Protein AF-A0A7Y2A731-F1 (afdb_monomer_lite)

pLDDT: mean 86.09, std 15.02, range [36.75, 97.56]

Foldseek 3Di:
DDDDPDDDDDDQDDPHHGDDDPDQKDKDWAFPVCVVVVCVVQVQWDKDWDAKDQPDPDDPPDPSGDPRRITTMIMTGHDPPDD

Sequence (83 aa):
MIWAYGNQLQVLLRKDSITYPEASTFAVLVAEYQIPLFKSTFQSYNISYLDRYDMNAHSADDRAYKDRLWRNLYIVTRQSSGQ

Radius of gyration: 14.91 Å; chains: 1; bounding box: 34×35×44 Å

Structure (mmCIF, N/CA/C/O backbone):
data_AF-A0A7Y2A731-F1
#
_entry.id   AF-A0A7Y2A731-F1
#
loop_
_atom_site.group_PDB
_atom_site.id
_atom_site.type_symbol
_atom_site.label_atom_id
_atom_site.label_alt_id
_atom_site.label_comp_id
_atom_site.label_asym_id
_atom_site.label_entity_id
_atom_site.label_seq_id
_atom_site.pdbx_PDB_ins_code
_atom_site.Cartn_x
_atom_site.Cartn_y
_atom_site.Cartn_z
_atom_site.occupancy
_atom_site.B_iso_or_equiv
_atom_site.auth_seq_id
_atom_site.auth_comp_id
_atom_site.auth_asym_id
_atom_site.auth_atom_id
_atom_site.pdbx_PDB_model_num
ATOM 1 N N . MET A 1 1 ? -8.380 -18.307 -4.883 1.00 41.41 1 MET A N 1
ATOM 2 C CA . MET A 1 1 ? -7.972 -17.472 -6.031 1.00 41.41 1 MET A CA 1
ATOM 3 C C . MET A 1 1 ? -9.105 -16.500 -6.314 1.00 41.41 1 MET A C 1
ATOM 5 O O . MET A 1 1 ? -10.174 -16.954 -6.689 1.00 41.41 1 MET A O 1
ATOM 9 N N . ILE A 1 2 ? -8.926 -15.207 -6.029 1.00 41.06 2 ILE A N 1
ATOM 10 C CA . ILE A 1 2 ? -9.928 -14.173 -6.329 1.00 41.06 2 ILE A CA 1
ATOM 11 C C . ILE A 1 2 ? -9.420 -13.419 -7.556 1.00 41.06 2 ILE A C 1
ATOM 13 O O . ILE A 1 2 ? -8.396 -12.748 -7.482 1.00 41.06 2 ILE A O 1
ATOM 17 N N . TRP A 1 3 ? -10.112 -13.571 -8.683 1.00 46.59 3 TRP A N 1
ATOM 18 C CA . TRP A 1 3 ? -9.856 -12.820 -9.908 1.00 46.59 3 TRP A CA 1
ATOM 19 C C . TRP A 1 3 ? -10.930 -11.733 -10.019 1.00 46.59 3 TRP A C 1
ATOM 21 O O . TRP A 1 3 ? -12.021 -11.975 -10.525 1.00 46.59 3 TRP A O 1
ATOM 31 N N . ALA A 1 4 ? -10.642 -10.542 -9.489 1.00 48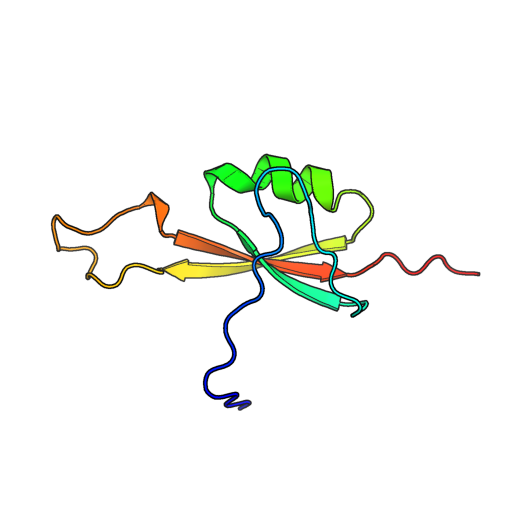.62 4 ALA A N 1
ATOM 32 C CA . ALA A 1 4 ? -11.473 -9.358 -9.693 1.00 48.62 4 ALA A CA 1
ATOM 33 C C . ALA A 1 4 ? -10.904 -8.573 -10.882 1.00 48.62 4 ALA A C 1
ATOM 35 O O . ALA A 1 4 ? -9.880 -7.902 -10.773 1.00 48.62 4 ALA A O 1
ATOM 36 N N . TYR A 1 5 ? -11.536 -8.724 -12.044 1.00 47.78 5 TYR A N 1
ATOM 37 C CA . TYR A 1 5 ? -11.177 -8.016 -13.270 1.00 47.78 5 TYR A CA 1
ATOM 38 C C . TYR A 1 5 ? -11.465 -6.508 -13.111 1.00 47.78 5 TYR A C 1
ATOM 40 O O . TYR A 1 5 ? -12.610 -6.108 -12.932 1.00 47.78 5 TYR A O 1
ATOM 48 N N . GLY A 1 6 ? -10.433 -5.667 -13.217 1.00 55.38 6 GLY A N 1
ATOM 49 C CA . GLY A 1 6 ? -10.557 -4.362 -13.882 1.00 55.38 6 GLY A CA 1
ATOM 50 C C . GLY A 1 6 ? -11.070 -3.143 -13.108 1.00 55.38 6 GLY A C 1
ATOM 51 O O . GLY A 1 6 ? -11.137 -2.076 -13.714 1.00 55.38 6 GLY A O 1
ATOM 52 N N . ASN A 1 7 ? -11.388 -3.215 -11.812 1.00 64.88 7 ASN A N 1
ATOM 53 C CA . ASN A 1 7 ? -11.723 -1.986 -11.080 1.00 64.88 7 ASN A CA 1
ATOM 54 C C . ASN A 1 7 ? -10.460 -1.160 -10.812 1.00 64.88 7 ASN A C 1
ATOM 56 O O . ASN A 1 7 ? -9.482 -1.654 -10.247 1.00 64.88 7 ASN A O 1
ATOM 60 N N . GLN A 1 8 ? -10.483 0.111 -11.219 1.00 72.38 8 GLN A N 1
ATOM 61 C CA . GLN A 1 8 ? -9.388 1.037 -10.957 1.00 72.38 8 GLN A CA 1
ATOM 62 C C . GLN A 1 8 ? -9.165 1.156 -9.445 1.00 72.38 8 GLN A C 1
ATOM 64 O O . GLN A 1 8 ? -10.102 1.418 -8.689 1.00 72.38 8 GLN A O 1
ATOM 69 N N . LEU A 1 9 ? -7.911 1.003 -9.009 1.00 80.44 9 LEU A N 1
ATOM 70 C CA . LEU A 1 9 ? -7.538 1.256 -7.621 1.00 80.44 9 LEU A CA 1
ATOM 71 C C . LEU A 1 9 ? -7.894 2.696 -7.250 1.00 80.44 9 LEU A C 1
ATOM 73 O O . LEU A 1 9 ? -7.500 3.652 -7.929 1.00 80.44 9 LEU A O 1
ATOM 77 N N . GLN A 1 10 ? -8.637 2.850 -6.160 1.00 84.56 10 GLN A N 1
ATOM 78 C CA . GLN A 1 10 ? -9.013 4.163 -5.670 1.00 84.56 10 GLN A CA 1
ATOM 79 C C . GLN A 1 10 ? -7.768 4.912 -5.184 1.00 84.56 10 GLN A C 1
ATOM 81 O O . GLN A 1 10 ? -7.033 4.451 -4.312 1.00 84.56 10 GLN A O 1
ATOM 86 N N . VAL A 1 11 ? -7.536 6.096 -5.747 1.00 85.31 11 VAL A N 1
ATOM 87 C CA . VAL A 1 11 ? -6.466 6.988 -5.296 1.00 85.31 11 VAL A CA 1
ATOM 88 C C . VAL A 1 11 ? -6.913 7.659 -4.002 1.00 85.31 11 VAL A C 1
ATOM 90 O O . VAL A 1 11 ? -7.831 8.477 -4.031 1.00 85.31 11 VAL A O 1
ATOM 93 N N . LEU A 1 12 ? -6.262 7.317 -2.887 1.00 86.50 12 LEU A N 1
ATOM 94 C CA . LEU A 1 12 ? -6.622 7.846 -1.568 1.00 86.50 12 LEU A CA 1
ATOM 95 C C . LEU A 1 12 ? -6.207 9.310 -1.396 1.00 86.50 12 LEU A C 1
ATOM 97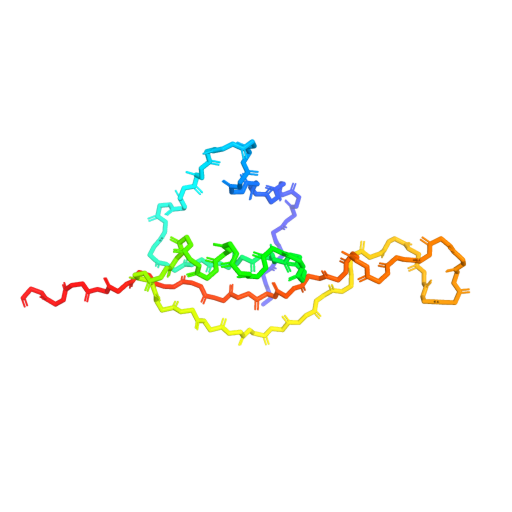 O O . LEU A 1 12 ? -6.955 10.070 -0.799 1.00 86.50 12 LEU A O 1
ATOM 101 N N . LEU A 1 13 ? -5.054 9.716 -1.934 1.00 85.00 13 LEU A N 1
ATOM 102 C CA . LEU A 1 13 ? -4.534 11.080 -1.816 1.00 85.00 13 LEU A CA 1
ATOM 103 C C . LEU A 1 13 ? -4.694 11.840 -3.136 1.00 85.00 13 LEU A C 1
ATOM 105 O O . LEU A 1 13 ? -4.050 11.501 -4.132 1.00 85.00 13 LEU A O 1
ATOM 109 N N . ARG A 1 14 ? -5.510 12.897 -3.146 1.00 83.06 14 ARG A N 1
ATOM 110 C CA . ARG A 1 14 ? -5.618 13.827 -4.279 1.00 83.06 14 ARG A CA 1
ATOM 111 C C . ARG A 1 14 ? -5.384 15.252 -3.804 1.00 83.06 14 ARG A C 1
ATOM 113 O O . ARG A 1 14 ? -6.196 15.785 -3.058 1.00 83.06 14 ARG A O 1
ATOM 120 N N . LYS A 1 15 ? -4.315 15.882 -4.307 1.00 78.88 15 LYS A N 1
ATOM 121 C CA . LYS A 1 15 ? -3.852 17.203 -3.850 1.00 78.88 15 LYS A CA 1
ATOM 122 C C . LYS A 1 15 ? -3.650 17.168 -2.329 1.00 78.88 15 LYS A C 1
ATOM 124 O O . LYS A 1 15 ? -2.695 16.539 -1.891 1.00 78.88 15 LYS A O 1
ATOM 129 N N . ASP A 1 16 ? -4.607 17.698 -1.572 1.00 80.19 16 ASP A N 1
ATOM 130 C CA . ASP A 1 16 ? -4.547 17.838 -0.114 1.00 80.19 16 ASP A CA 1
ATOM 131 C C . ASP A 1 16 ? -5.697 17.118 0.613 1.00 80.19 16 ASP A C 1
ATOM 133 O O . ASP A 1 16 ? -5.871 17.286 1.818 1.00 80.19 16 ASP A O 1
ATOM 137 N N . SER A 1 17 ? -6.504 16.317 -0.096 1.00 84.12 17 SER A N 1
ATOM 138 C CA . SER A 1 17 ? -7.579 15.531 0.514 1.00 84.12 17 SER A CA 1
ATOM 139 C C . SER A 1 17 ? -7.272 14.036 0.504 1.00 84.12 17 SER A C 1
ATOM 141 O O . SER A 1 17 ? -6.787 13.473 -0.484 1.00 84.12 17 SER A O 1
ATOM 143 N N . ILE A 1 18 ? -7.576 13.397 1.636 1.00 86.81 18 ILE A N 1
ATOM 144 C CA . ILE A 1 18 ? -7.476 11.952 1.820 1.00 86.81 18 ILE A CA 1
ATOM 145 C C . ILE A 1 18 ? -8.886 11.370 1.829 1.00 86.81 18 ILE A C 1
ATOM 147 O O . ILE A 1 18 ? -9.722 11.751 2.645 1.00 86.81 18 ILE A O 1
ATOM 151 N N . THR A 1 19 ? -9.141 10.433 0.923 1.00 88.50 19 THR A N 1
ATOM 152 C CA . THR A 1 19 ? -10.355 9.616 0.932 1.00 88.50 19 THR A CA 1
ATOM 153 C C . THR A 1 19 ? -10.090 8.366 1.757 1.00 88.50 19 THR A C 1
ATOM 155 O O . THR A 1 19 ? -9.221 7.571 1.404 1.00 88.50 19 THR A O 1
ATOM 158 N N . TYR A 1 20 ? -10.821 8.195 2.857 1.00 87.25 20 TYR A N 1
ATOM 159 C CA . TYR A 1 20 ? -10.687 7.028 3.726 1.00 87.25 20 TYR A CA 1
ATOM 160 C C . TYR A 1 20 ? -11.624 5.908 3.260 1.00 87.25 20 TYR A C 1
ATOM 162 O O . TYR A 1 20 ? -12.816 6.166 3.085 1.00 87.25 20 TYR A O 1
ATOM 170 N N . PRO A 1 21 ? -11.132 4.668 3.089 1.00 87.81 21 PRO A N 1
ATOM 171 C CA . PRO A 1 21 ? -11.999 3.529 2.807 1.00 87.81 21 PRO A CA 1
ATOM 172 C C . PRO A 1 21 ? -12.993 3.286 3.950 1.00 87.81 21 PRO A C 1
ATOM 174 O O . PRO A 1 21 ? -12.634 3.394 5.126 1.00 87.81 21 PRO A O 1
ATOM 177 N N . GLU A 1 22 ? -14.236 2.932 3.614 1.00 87.12 22 GLU A N 1
ATOM 178 C CA . GLU A 1 22 ? -15.276 2.604 4.605 1.00 87.12 22 GLU A CA 1
ATOM 179 C C . GLU A 1 22 ? -14.967 1.308 5.364 1.00 87.12 22 GLU A C 1
ATOM 181 O O . GLU A 1 22 ? -15.310 1.180 6.540 1.00 87.12 22 GLU A O 1
ATOM 186 N N . ALA A 1 23 ? -14.270 0.374 4.712 1.00 89.25 23 ALA A N 1
ATOM 187 C CA . ALA A 1 23 ? -13.862 -0.890 5.306 1.00 89.25 23 ALA A CA 1
ATOM 188 C C . ALA A 1 23 ? -12.969 -0.680 6.543 1.00 89.25 23 ALA A C 1
ATOM 190 O O . ALA A 1 23 ? -12.108 0.203 6.584 1.00 89.25 23 ALA A O 1
ATOM 191 N N . SER A 1 24 ? -13.145 -1.540 7.548 1.00 91.94 24 SER A N 1
ATOM 192 C CA . SER A 1 24 ? -12.302 -1.560 8.748 1.00 91.94 24 SER A CA 1
ATOM 193 C C . SER A 1 24 ? -10.876 -2.018 8.449 1.00 91.94 24 SER A C 1
ATOM 195 O O . SER A 1 24 ? -9.946 -1.535 9.090 1.00 91.94 24 SER A O 1
ATOM 197 N N . THR A 1 25 ? -10.705 -2.891 7.456 1.00 93.50 25 THR A N 1
ATOM 198 C CA . THR A 1 25 ? -9.410 -3.374 6.975 1.00 93.50 25 THR A CA 1
ATOM 199 C C . THR A 1 25 ? -9.322 -3.206 5.466 1.00 93.50 25 THR A C 1
ATOM 201 O O . THR A 1 25 ? -10.234 -3.592 4.736 1.00 93.50 25 THR A O 1
ATOM 204 N N . PHE A 1 26 ? -8.217 -2.641 4.990 1.00 93.56 26 PHE A N 1
ATOM 205 C CA . PHE A 1 26 ? -7.963 -2.419 3.569 1.00 93.56 26 PHE A CA 1
ATOM 206 C C . PHE A 1 26 ? -6.466 -2.462 3.261 1.00 93.56 26 PHE A C 1
ATOM 208 O O . PHE A 1 26 ? -5.623 -2.311 4.145 1.00 93.56 26 PHE A O 1
ATOM 215 N N . ALA A 1 27 ? -6.139 -2.675 1.988 1.00 93.31 27 ALA A N 1
ATOM 216 C CA . ALA A 1 27 ? -4.767 -2.695 1.507 1.00 93.31 27 ALA A CA 1
ATOM 217 C C . ALA A 1 27 ? -4.413 -1.369 0.818 1.00 93.31 27 ALA A C 1
ATOM 219 O O . ALA A 1 27 ? -5.236 -0.806 0.094 1.00 93.31 27 ALA A O 1
ATOM 220 N N . VAL A 1 28 ? -3.193 -0.873 1.024 1.00 94.75 28 VAL A N 1
ATOM 221 C CA . VAL A 1 28 ? -2.704 0.377 0.426 1.00 94.75 28 VAL A CA 1
ATOM 222 C C . VAL A 1 28 ? -1.354 0.140 -0.239 1.00 94.75 28 VAL A C 1
ATOM 224 O O . VAL A 1 28 ? -0.415 -0.321 0.407 1.00 94.75 28 VAL A O 1
ATOM 227 N N . LEU A 1 29 ? -1.254 0.491 -1.523 1.00 95.12 29 LEU A N 1
ATOM 228 C CA . LEU A 1 29 ? 0.011 0.560 -2.253 1.00 95.12 29 LEU A CA 1
ATOM 229 C C . LEU A 1 29 ? 0.621 1.953 -2.088 1.00 95.12 29 LEU A C 1
ATOM 231 O O . LEU A 1 29 ? 0.000 2.955 -2.442 1.00 95.12 29 LEU A O 1
ATOM 235 N N . VAL A 1 30 ? 1.847 2.014 -1.578 1.00 94.81 30 VAL A N 1
ATOM 236 C CA . VAL A 1 30 ? 2.512 3.263 -1.193 1.00 94.81 30 VAL A CA 1
ATOM 237 C C . VAL A 1 30 ? 3.843 3.377 -1.921 1.00 94.81 30 VAL A C 1
ATOM 239 O O . VAL A 1 30 ? 4.666 2.462 -1.882 1.00 94.81 30 VAL A O 1
ATOM 242 N N . ALA A 1 31 ? 4.066 4.500 -2.606 1.00 93.94 31 ALA A N 1
ATOM 243 C CA . ALA A 1 31 ? 5.379 4.807 -3.162 1.00 93.94 31 ALA A CA 1
ATOM 244 C C . ALA A 1 31 ? 6.373 5.099 -2.034 1.00 93.94 31 ALA A C 1
ATOM 246 O O . ALA A 1 31 ? 6.003 5.689 -1.023 1.00 93.94 31 ALA A O 1
ATOM 247 N N . GLU A 1 32 ? 7.641 4.744 -2.222 1.00 93.31 32 GLU A N 1
ATOM 248 C CA . GLU A 1 32 ? 8.657 4.844 -1.166 1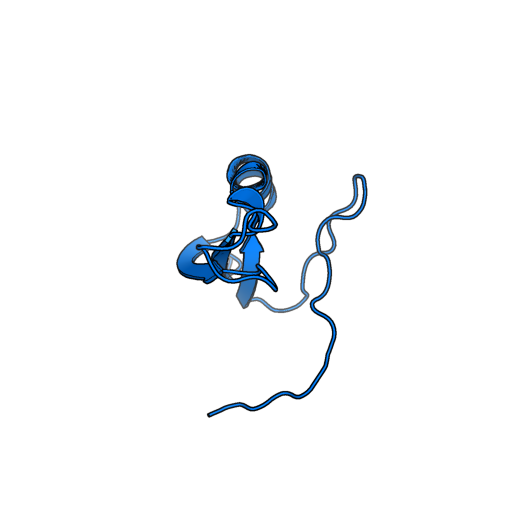.00 93.31 32 GLU A CA 1
ATOM 249 C C . GLU A 1 32 ? 8.755 6.254 -0.557 1.00 93.31 32 GLU A C 1
ATOM 251 O O . GLU A 1 32 ? 8.702 6.424 0.661 1.00 93.31 32 GLU A O 1
ATOM 256 N N . TYR A 1 33 ? 8.744 7.285 -1.406 1.00 92.88 33 TYR A N 1
ATOM 257 C CA . TYR A 1 33 ? 8.780 8.687 -0.979 1.00 92.88 33 TYR A CA 1
ATOM 258 C C . TYR A 1 33 ? 7.514 9.156 -0.232 1.00 92.88 33 TYR A C 1
ATOM 260 O O . TYR A 1 33 ? 7.536 10.203 0.408 1.00 92.88 33 TYR A O 1
ATOM 268 N N . GLN A 1 34 ? 6.408 8.406 -0.298 1.00 93.88 34 GLN A N 1
ATOM 269 C CA . GLN A 1 34 ? 5.145 8.721 0.384 1.00 93.88 34 GLN A CA 1
ATOM 270 C C . GLN A 1 34 ? 4.981 7.979 1.715 1.00 93.88 34 GLN A C 1
ATOM 272 O O . GLN A 1 34 ? 4.028 8.263 2.439 1.00 93.88 34 GLN A O 1
ATOM 277 N N . ILE A 1 35 ? 5.889 7.061 2.068 1.00 95.38 35 ILE A N 1
ATOM 278 C CA . ILE A 1 35 ? 5.813 6.288 3.318 1.00 95.38 35 ILE A CA 1
ATOM 279 C C . ILE A 1 35 ? 5.684 7.188 4.563 1.00 95.38 35 ILE A C 1
ATOM 281 O O . ILE A 1 35 ? 4.840 6.872 5.405 1.00 95.38 35 ILE A O 1
ATOM 285 N N . PRO A 1 36 ? 6.441 8.298 4.714 1.00 96.06 36 PRO A N 1
ATOM 286 C CA . PRO A 1 36 ? 6.302 9.165 5.885 1.00 96.06 36 PRO A CA 1
ATOM 287 C C . PRO A 1 36 ? 4.900 9.774 6.010 1.00 96.06 36 PRO A C 1
ATOM 289 O O . PRO A 1 36 ? 4.292 9.705 7.078 1.00 96.06 36 PRO A O 1
ATOM 292 N N . LEU A 1 37 ? 4.359 10.299 4.904 1.00 94.25 37 LEU A N 1
ATOM 293 C CA . LEU A 1 37 ? 3.008 10.860 4.862 1.00 94.25 37 LEU A CA 1
ATOM 294 C C . LEU A 1 37 ? 1.962 9.783 5.165 1.00 94.25 37 LEU A C 1
ATOM 296 O O . LEU A 1 37 ? 1.114 9.988 6.021 1.00 94.25 37 LEU A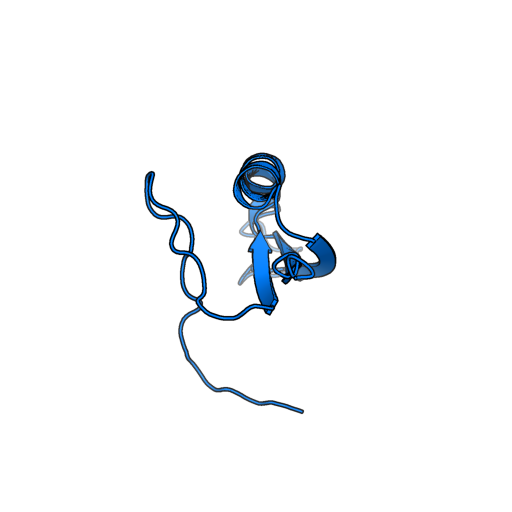 O 1
ATOM 300 N N . PHE A 1 38 ? 2.066 8.616 4.526 1.00 95.25 38 PHE A N 1
ATOM 301 C CA . PHE A 1 38 ? 1.167 7.485 4.749 1.00 95.25 38 PHE A CA 1
ATOM 302 C C . PHE A 1 38 ? 1.111 7.065 6.226 1.00 95.25 38 PHE A C 1
ATOM 304 O O . PHE A 1 38 ? 0.024 6.938 6.789 1.00 95.25 38 PHE A O 1
ATOM 311 N N . LYS A 1 39 ? 2.270 6.900 6.876 1.00 95.75 39 LYS A N 1
ATOM 312 C CA . LYS A 1 39 ? 2.330 6.539 8.300 1.00 95.75 39 LYS A CA 1
ATOM 313 C C . LYS A 1 39 ? 1.721 7.617 9.197 1.00 95.75 39 LYS A C 1
ATOM 315 O O . LYS A 1 39 ? 1.047 7.274 10.158 1.00 95.75 39 LYS A O 1
ATOM 320 N N . SER A 1 40 ? 1.925 8.895 8.873 1.00 94.88 40 SER A N 1
ATOM 321 C CA . SER A 1 40 ? 1.303 10.008 9.600 1.00 94.88 40 SER A CA 1
ATOM 322 C C . SER A 1 40 ? -0.219 10.036 9.410 1.00 94.88 40 SER A C 1
ATOM 324 O O . SER A 1 40 ? -0.955 10.161 10.386 1.00 94.88 40 SER A O 1
ATOM 326 N N . THR A 1 41 ? -0.703 9.843 8.180 1.00 93.19 41 THR A N 1
ATOM 327 C CA . THR A 1 41 ? -2.135 9.791 7.849 1.00 93.19 41 THR A CA 1
ATOM 328 C C . THR A 1 41 ? -2.872 8.693 8.612 1.00 93.19 41 THR A C 1
ATOM 330 O O . THR A 1 41 ? -3.968 8.922 9.115 1.00 93.19 41 THR A O 1
ATOM 333 N N . PHE A 1 42 ? -2.276 7.505 8.716 1.00 93.62 42 PHE A N 1
ATOM 334 C CA . PHE A 1 42 ? -2.893 6.339 9.348 1.00 93.62 42 PHE A CA 1
ATOM 335 C C . PHE A 1 42 ? -2.299 6.032 10.731 1.00 93.62 42 PHE A C 1
ATOM 337 O O . PHE A 1 42 ? -2.334 4.889 11.172 1.00 93.62 42 PHE A O 1
ATOM 344 N N . GLN A 1 43 ? -1.771 7.034 11.441 1.00 94.69 43 GLN A N 1
ATOM 345 C CA . GLN A 1 43 ? -1.107 6.835 12.740 1.00 94.69 43 GLN A CA 1
ATOM 346 C C . GLN A 1 43 ? -2.011 6.220 13.826 1.00 94.69 43 GLN A C 1
ATOM 348 O O . GLN A 1 43 ? -1.516 5.576 14.744 1.00 94.69 43 GLN A O 1
ATOM 353 N N . SER A 1 44 ? -3.331 6.410 13.722 1.00 93.75 44 SER A N 1
ATOM 354 C CA . SER A 1 44 ? -4.345 5.817 14.610 1.00 93.75 44 SER A CA 1
ATOM 355 C C . SER A 1 44 ? -4.853 4.448 14.135 1.00 93.75 44 SER A C 1
ATOM 357 O O . SER A 1 44 ? -5.851 3.933 14.635 1.00 93.75 44 SER A O 1
ATOM 359 N N . TYR A 1 45 ? -4.211 3.865 13.127 1.00 94.94 45 TYR A N 1
ATOM 360 C CA . TYR A 1 45 ? -4.534 2.555 12.581 1.00 94.94 45 TYR A CA 1
ATOM 361 C C . TYR A 1 45 ? -3.382 1.595 12.864 1.00 94.94 45 TYR A C 1
ATOM 363 O O . TYR A 1 45 ? -2.224 1.987 13.002 1.00 94.94 45 TYR A O 1
ATOM 371 N N . ASN A 1 46 ? -3.691 0.305 12.869 1.00 96.44 46 ASN A N 1
ATOM 372 C CA . ASN A 1 46 ? -2.668 -0.725 12.819 1.00 96.44 46 ASN A CA 1
ATOM 373 C C . ASN A 1 46 ? -2.202 -0.874 11.366 1.00 96.44 46 ASN A C 1
ATOM 375 O O . ASN A 1 46 ? -3.011 -1.161 10.481 1.00 96.44 46 ASN A O 1
ATOM 379 N N . ILE A 1 47 ? -0.905 -0.679 11.127 1.00 96.81 47 ILE A N 1
ATOM 380 C CA . ILE A 1 47 ? -0.277 -0.768 9.804 1.00 96.81 47 ILE A CA 1
ATOM 381 C C . ILE A 1 47 ? 0.680 -1.958 9.801 1.00 96.81 47 ILE A C 1
ATOM 383 O O . ILE A 1 47 ? 1.609 -2.005 10.604 1.00 96.81 47 ILE A O 1
ATOM 387 N N . SER A 1 48 ? 0.494 -2.886 8.866 1.00 97.56 48 SER A N 1
ATOM 388 C CA . SER A 1 48 ? 1.392 -4.024 8.663 1.00 97.56 48 SER A CA 1
ATOM 389 C C . SER A 1 48 ? 1.913 -4.041 7.232 1.00 97.56 48 SER A C 1
ATOM 391 O O . SER A 1 48 ? 1.136 -3.898 6.291 1.00 97.56 48 SER A O 1
ATOM 393 N N . TYR A 1 49 ? 3.227 -4.174 7.057 1.00 97.38 49 TYR A N 1
ATOM 394 C CA . TYR A 1 49 ? 3.827 -4.379 5.738 1.00 97.38 49 TYR A CA 1
ATOM 395 C C . TYR A 1 49 ? 3.555 -5.811 5.282 1.00 97.38 49 TYR A C 1
ATOM 397 O O . TYR A 1 49 ? 3.743 -6.742 6.063 1.00 97.38 49 TYR A O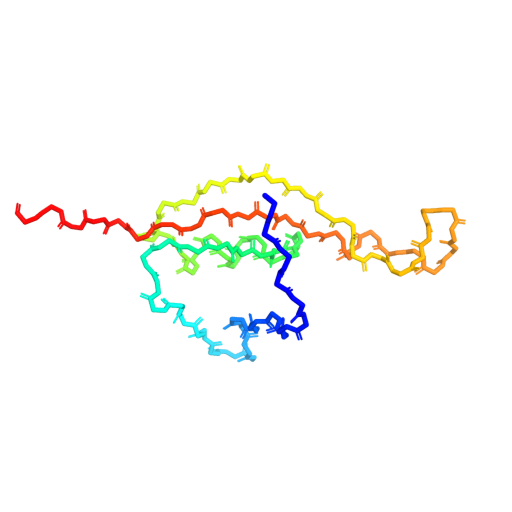 1
ATOM 405 N N . LEU A 1 50 ? 3.134 -5.978 4.030 1.00 96.38 50 LEU A N 1
ATOM 406 C CA . LEU A 1 50 ? 2.870 -7.292 3.455 1.00 96.38 50 LEU A CA 1
ATOM 407 C C . LEU A 1 50 ? 3.907 -7.669 2.398 1.00 96.38 50 LEU A C 1
ATOM 409 O O . LEU A 1 50 ? 4.508 -8.732 2.498 1.00 96.38 50 LEU A O 1
ATOM 413 N N . ASP A 1 51 ? 4.102 -6.815 1.394 1.00 96.81 51 ASP A N 1
ATOM 414 C CA . ASP A 1 51 ? 4.959 -7.123 0.246 1.00 96.81 51 ASP A CA 1
ATOM 415 C C . ASP A 1 51 ? 5.342 -5.852 -0.534 1.00 96.81 51 ASP A C 1
ATOM 417 O O . ASP A 1 51 ? 4.921 -4.745 -0.183 1.00 96.81 51 ASP A O 1
ATOM 421 N N . ARG A 1 52 ? 6.116 -5.992 -1.613 1.00 95.19 52 ARG A N 1
ATOM 422 C CA . ARG A 1 52 ? 6.502 -4.912 -2.522 1.00 95.19 52 ARG A CA 1
ATOM 423 C C . ARG A 1 52 ? 6.318 -5.339 -3.981 1.00 95.19 52 ARG A C 1
ATOM 425 O O . ARG A 1 52 ? 6.783 -6.393 -4.390 1.00 95.19 52 ARG A O 1
ATOM 432 N N . TYR A 1 53 ? 5.692 -4.475 -4.778 1.00 93.81 53 TYR A N 1
ATOM 433 C CA . TYR A 1 53 ? 5.391 -4.725 -6.190 1.00 93.81 53 TYR A CA 1
ATOM 434 C C . TYR A 1 53 ? 6.108 -3.752 -7.110 1.00 93.81 53 TYR A C 1
ATOM 436 O O . TYR A 1 53 ? 6.123 -2.539 -6.864 1.00 93.81 53 TYR A O 1
ATOM 444 N N . ASP A 1 54 ? 6.660 -4.296 -8.189 1.00 93.56 54 ASP A N 1
ATOM 445 C CA . ASP A 1 54 ? 7.198 -3.517 -9.289 1.00 93.56 54 ASP A CA 1
ATOM 446 C C . ASP A 1 54 ? 6.051 -3.081 -10.204 1.00 93.56 54 ASP A C 1
ATOM 448 O O . ASP A 1 54 ? 5.367 -3.912 -10.798 1.00 93.56 54 ASP A O 1
ATOM 452 N N . MET A 1 55 ? 5.812 -1.771 -10.289 1.00 91.44 55 MET A N 1
ATOM 453 C CA . MET A 1 55 ? 4.786 -1.210 -11.174 1.00 91.44 55 MET A CA 1
ATOM 454 C C . MET A 1 55 ? 5.369 -0.736 -12.510 1.00 91.44 55 MET A C 1
ATOM 456 O O . MET A 1 55 ? 4.687 -0.024 -13.254 1.00 91.44 55 MET A O 1
ATOM 460 N N . ASN A 1 56 ? 6.636 -1.039 -12.803 1.00 92.94 56 ASN A N 1
ATOM 461 C CA . ASN A 1 56 ? 7.214 -0.721 -14.097 1.00 92.94 56 ASN A CA 1
ATOM 462 C C . ASN A 1 56 ? 6.519 -1.530 -15.200 1.00 92.94 56 ASN A C 1
ATOM 464 O O . ASN A 1 56 ? 6.317 -2.735 -15.096 1.00 92.94 56 ASN A O 1
ATOM 468 N N . ALA A 1 57 ? 6.184 -0.848 -16.296 1.00 89.75 57 ALA A N 1
ATOM 469 C CA . ALA A 1 57 ? 5.778 -1.509 -17.536 1.00 89.75 57 ALA A CA 1
ATOM 470 C C . ALA A 1 57 ? 6.984 -2.073 -18.313 1.00 89.75 57 ALA A C 1
ATOM 472 O O . ALA A 1 57 ? 6.811 -2.819 -19.272 1.00 89.75 57 ALA A O 1
ATOM 473 N N . HIS A 1 58 ? 8.193 -1.681 -17.908 1.00 90.00 58 HIS A N 1
ATOM 474 C CA . HIS A 1 58 ? 9.460 -2.063 -18.511 1.00 90.00 58 HIS A CA 1
ATOM 475 C C . HIS A 1 58 ? 10.212 -3.008 -17.574 1.00 90.00 58 HIS A C 1
ATOM 477 O O . HIS A 1 58 ? 10.110 -2.880 -16.357 1.00 90.00 58 HIS A O 1
ATOM 483 N N . SER A 1 59 ? 10.987 -3.932 -18.134 1.00 88.44 59 SER A N 1
ATOM 484 C CA . SER A 1 59 ? 11.893 -4.785 -17.362 1.00 88.44 59 SER A CA 1
ATOM 485 C C . SER A 1 59 ? 13.046 -3.982 -16.756 1.00 88.44 59 SER A C 1
ATOM 487 O O . SER A 1 59 ? 13.409 -2.931 -17.280 1.00 88.44 59 SER A O 1
ATOM 489 N N . ALA A 1 60 ? 13.674 -4.518 -15.709 1.00 87.06 60 ALA A N 1
ATOM 490 C CA . ALA A 1 60 ? 14.792 -3.879 -15.009 1.00 87.06 60 ALA A CA 1
ATOM 491 C C . ALA A 1 60 ? 15.999 -3.533 -15.908 1.00 87.06 60 ALA A C 1
ATOM 493 O O . ALA A 1 60 ? 16.716 -2.579 -15.622 1.00 87.06 60 ALA A O 1
ATOM 494 N N . ASP A 1 61 ? 16.198 -4.264 -17.008 1.00 90.44 61 ASP A N 1
ATOM 495 C CA . ASP A 1 61 ? 17.298 -4.025 -17.955 1.00 90.44 61 ASP A CA 1
ATOM 496 C C . ASP A 1 61 ? 17.027 -2.870 -18.943 1.00 90.44 61 ASP A C 1
ATOM 498 O O . ASP A 1 61 ? 17.918 -2.448 -19.684 1.00 90.44 61 ASP A O 1
ATOM 502 N N . ASP A 1 62 ? 15.794 -2.354 -18.989 1.00 92.44 62 ASP A N 1
ATOM 503 C CA . ASP A 1 62 ? 15.414 -1.251 -19.872 1.00 92.44 62 ASP A CA 1
ATOM 504 C C . ASP A 1 62 ? 15.809 0.096 -19.245 1.00 92.44 62 ASP A C 1
ATOM 506 O O . ASP A 1 62 ? 15.540 0.372 -18.078 1.00 92.44 62 ASP A O 1
ATOM 510 N N . ARG A 1 63 ? 16.374 1.007 -20.044 1.00 89.00 63 ARG A N 1
ATOM 511 C CA . ARG A 1 63 ? 16.685 2.382 -19.609 1.00 89.00 63 ARG A CA 1
ATOM 512 C C . ARG A 1 63 ? 15.443 3.172 -19.184 1.00 89.00 63 ARG A C 1
ATOM 514 O O . ARG A 1 63 ? 15.573 4.169 -18.477 1.00 89.00 63 ARG A O 1
ATOM 521 N N . ALA A 1 64 ? 14.257 2.774 -19.643 1.00 91.50 64 ALA A N 1
ATOM 522 C CA . ALA A 1 64 ? 12.985 3.367 -19.244 1.00 91.50 64 ALA A CA 1
ATOM 523 C C . ALA A 1 64 ? 12.490 2.894 -17.864 1.00 91.50 64 ALA A C 1
ATOM 525 O O . ALA A 1 64 ? 11.512 3.457 -17.354 1.00 91.50 64 ALA A O 1
ATOM 526 N N . TYR A 1 65 ? 13.155 1.904 -17.256 1.00 92.62 65 TYR A N 1
ATOM 527 C CA . TYR A 1 65 ? 12.876 1.437 -15.905 1.00 92.62 65 TYR A CA 1
ATOM 528 C C . TYR A 1 65 ? 13.085 2.548 -14.873 1.00 92.62 65 TYR A C 1
ATOM 530 O O . TYR A 1 65 ? 14.012 3.356 -14.947 1.00 92.62 65 TYR A O 1
ATOM 538 N N . LYS A 1 66 ? 12.180 2.622 -13.900 1.00 90.19 66 LYS A N 1
ATOM 539 C CA . LYS A 1 66 ? 12.160 3.660 -12.873 1.00 90.19 66 LYS A CA 1
ATOM 540 C C . LYS A 1 66 ? 12.045 3.017 -11.503 1.00 90.19 66 LYS A C 1
ATOM 542 O O . LYS A 1 66 ? 10.957 2.599 -11.109 1.00 90.19 66 LYS A O 1
ATOM 547 N N . ASP A 1 67 ? 13.113 3.096 -10.714 1.00 87.75 67 ASP A N 1
ATOM 548 C CA . ASP A 1 67 ? 13.131 2.614 -9.322 1.00 87.75 67 ASP A CA 1
ATOM 549 C C . ASP A 1 67 ? 11.994 3.215 -8.477 1.00 87.75 67 ASP A C 1
ATOM 551 O O . ASP A 1 67 ? 11.384 2.561 -7.635 1.00 87.75 67 ASP A O 1
ATOM 555 N N . ARG A 1 68 ? 11.601 4.464 -8.750 1.00 90.00 68 ARG A N 1
ATOM 556 C CA . ARG A 1 68 ? 10.492 5.120 -8.036 1.00 90.00 68 ARG A CA 1
ATOM 557 C C . ARG A 1 68 ? 9.108 4.494 -8.272 1.00 90.00 68 ARG A C 1
ATOM 559 O O . ARG A 1 68 ? 8.136 4.941 -7.655 1.00 90.00 68 ARG A O 1
ATOM 566 N N . LEU A 1 69 ? 8.957 3.558 -9.213 1.00 93.12 69 LEU A N 1
ATOM 567 C CA . LEU A 1 69 ? 7.676 2.900 -9.503 1.00 93.12 69 LEU A CA 1
ATOM 568 C C . LEU A 1 69 ? 7.404 1.679 -8.627 1.00 93.12 69 LEU A C 1
ATOM 570 O O . LEU A 1 69 ? 6.267 1.222 -8.586 1.00 93.12 69 LEU A O 1
ATOM 574 N N . TRP A 1 70 ? 8.362 1.248 -7.814 1.00 94.00 70 TRP A N 1
ATOM 575 C CA . TRP A 1 70 ? 8.079 0.285 -6.763 1.00 94.00 70 TRP A CA 1
ATOM 576 C C . TRP A 1 70 ? 7.014 0.787 -5.774 1.00 94.00 70 TRP A C 1
ATOM 578 O O . TRP A 1 70 ? 6.985 1.967 -5.396 1.00 94.00 70 TRP A O 1
ATOM 588 N N . ARG A 1 71 ? 6.139 -0.115 -5.326 1.00 95.00 71 ARG A N 1
ATOM 589 C CA . ARG A 1 71 ? 5.100 0.164 -4.328 1.00 95.00 71 ARG A CA 1
ATOM 590 C C . ARG A 1 71 ? 5.160 -0.848 -3.198 1.00 95.00 71 ARG A C 1
ATOM 592 O O . ARG A 1 71 ? 5.107 -2.045 -3.445 1.00 95.00 71 ARG A O 1
ATOM 599 N N . ASN A 1 72 ? 5.207 -0.359 -1.968 1.00 96.69 72 ASN A N 1
ATOM 600 C CA . ASN A 1 72 ? 5.051 -1.194 -0.785 1.00 96.69 72 ASN A CA 1
ATOM 601 C C . ASN A 1 72 ? 3.557 -1.403 -0.529 1.00 96.69 72 ASN A C 1
ATOM 603 O O . ASN A 1 72 ? 2.795 -0.434 -0.510 1.00 96.69 72 ASN A O 1
ATOM 607 N N . LEU A 1 73 ? 3.146 -2.649 -0.332 1.00 96.62 73 LEU A N 1
ATOM 608 C CA . LEU A 1 73 ? 1.796 -3.025 0.049 1.00 96.62 73 LE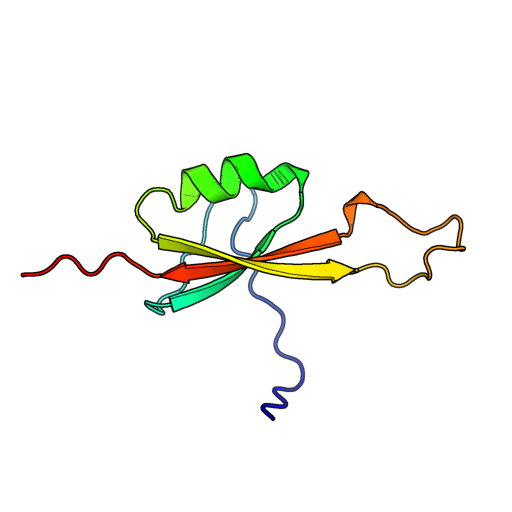U A CA 1
ATOM 609 C C . LEU A 1 73 ? 1.704 -3.114 1.570 1.00 96.62 73 LEU A C 1
ATOM 611 O O . LEU A 1 73 ? 2.418 -3.890 2.206 1.00 96.62 73 LEU A O 1
ATOM 615 N N . TYR A 1 74 ? 0.786 -2.343 2.139 1.00 97.06 74 TYR A N 1
ATOM 616 C CA . TYR A 1 74 ? 0.457 -2.391 3.556 1.00 97.06 74 TYR A CA 1
ATOM 617 C C . TYR A 1 74 ? -0.985 -2.837 3.755 1.00 97.06 74 TYR A C 1
ATOM 619 O O . TYR A 1 74 ? -1.868 -2.443 2.993 1.00 97.06 74 TYR A O 1
ATOM 627 N N . ILE A 1 75 ? -1.232 -3.597 4.816 1.00 97.06 75 ILE A N 1
ATOM 628 C CA . ILE A 1 75 ? -2.565 -3.809 5.372 1.00 97.06 75 ILE A CA 1
ATOM 629 C C . ILE A 1 75 ? -2.783 -2.783 6.478 1.00 97.06 75 ILE A C 1
ATOM 631 O O . ILE A 1 75 ? -1.996 -2.691 7.421 1.00 97.06 75 ILE A O 1
ATOM 635 N N . VAL A 1 76 ? -3.858 -2.014 6.352 1.00 95.81 76 VAL A N 1
ATOM 636 C CA . VAL A 1 76 ? -4.277 -0.990 7.305 1.00 95.81 76 VAL A CA 1
ATOM 637 C C . VAL A 1 76 ? -5.572 -1.454 7.951 1.00 95.81 76 VAL A C 1
ATOM 639 O O . VAL A 1 76 ? -6.530 -1.780 7.255 1.00 95.81 76 VAL A O 1
ATOM 642 N N . THR A 1 77 ? -5.597 -1.510 9.279 1.00 96.25 77 THR A N 1
ATOM 643 C CA . THR A 1 77 ? -6.767 -1.928 10.059 1.00 96.25 77 THR A CA 1
ATOM 644 C C . THR A 1 77 ? -7.105 -0.860 11.087 1.00 96.25 77 THR A C 1
ATOM 646 O O . THR A 1 77 ? -6.238 -0.452 11.861 1.00 96.25 77 THR A O 1
ATOM 649 N N . ARG A 1 78 ? -8.358 -0.396 11.100 1.00 93.56 78 ARG A N 1
ATOM 650 C CA . ARG A 1 78 ? -8.874 0.503 12.139 1.00 93.56 78 ARG A CA 1
ATOM 651 C C . ARG A 1 78 ? -8.659 -0.152 13.494 1.00 93.56 78 ARG A C 1
ATOM 653 O O . ARG A 1 78 ? -8.980 -1.325 13.672 1.00 93.56 78 ARG A O 1
ATOM 660 N N . GLN A 1 79 ? -8.126 0.602 14.445 1.00 86.88 79 GLN A N 1
ATOM 661 C CA . GLN A 1 79 ? -8.125 0.154 15.827 1.00 86.88 79 GLN A CA 1
ATOM 662 C C . GLN A 1 79 ? -9.586 0.076 16.269 1.00 86.88 79 GLN A C 1
ATOM 664 O O . GLN A 1 79 ? -10.289 1.085 16.274 1.00 86.88 79 GLN A O 1
ATOM 669 N N . SER A 1 80 ? -10.070 -1.127 16.569 1.00 66.56 80 SER A N 1
ATOM 670 C CA . SER A 1 80 ? -11.345 -1.276 17.255 1.00 66.56 80 SER A CA 1
ATOM 671 C C . SER A 1 80 ? -11.179 -0.605 18.611 1.00 66.56 80 SER A C 1
ATOM 673 O O . SER A 1 80 ? -10.425 -1.097 19.451 1.00 66.56 80 SER A O 1
ATOM 675 N N . SER A 1 81 ? -11.838 0.528 18.829 1.00 56.41 81 SER A N 1
ATOM 676 C CA . SER A 1 81 ? -12.096 0.996 20.183 1.00 56.41 81 SER A CA 1
ATOM 677 C C . SER A 1 81 ? -12.918 -0.105 20.847 1.00 56.41 81 SER A C 1
ATOM 679 O O . SER A 1 81 ? -14.087 -0.290 20.516 1.00 56.41 81 SER A O 1
ATOM 681 N N . GLY A 1 82 ? -12.282 -0.901 21.709 1.00 50.62 82 GLY A N 1
ATOM 682 C CA . GLY A 1 82 ? -13.018 -1.740 22.644 1.00 50.62 82 GLY A CA 1
ATOM 683 C C . GLY A 1 82 ? -13.962 -0.826 23.418 1.00 50.62 82 GLY A C 1
ATOM 684 O O . GLY A 1 82 ? -13.498 0.143 24.022 1.00 50.62 82 GLY A O 1
ATOM 685 N N . GLN A 1 83 ? -15.265 -1.072 23.276 1.00 36.75 83 GLN A N 1
ATOM 686 C CA . GLN A 1 83 ? -16.284 -0.535 24.175 1.00 36.75 83 GLN A CA 1
ATOM 687 C C . GLN A 1 83 ? -16.108 -1.124 25.571 1.00 36.75 83 GLN A C 1
ATOM 689 O O . GLN A 1 83 ? -15.710 -2.309 25.656 1.00 36.75 83 GLN A O 1
#

Secondary structure (DSSP, 8-state):
------PPPP-SEETTEEPPPSSSEEEEEEEGGGHHHHHHHTTTEEEEEEEEEE--SS-TTSTT--GGGEEEEEEEEE-----